Protein AF-A0A1T4X5E6-F1 (afdb_monomer_lite)

Structure (mmCIF, N/CA/C/O backbone):
data_AF-A0A1T4X5E6-F1
#
_entry.id   AF-A0A1T4X5E6-F1
#
loop_
_atom_site.group_PDB
_atom_site.id
_atom_site.type_symbol
_atom_site.label_atom_id
_atom_site.label_alt_id
_atom_site.label_comp_id
_atom_site.label_asym_id
_atom_site.label_entity_id
_atom_site.label_seq_id
_atom_site.pdbx_PDB_ins_code
_atom_site.Cartn_x
_atom_site.Cartn_y
_atom_site.Cartn_z
_atom_site.occupancy
_atom_site.B_iso_or_equiv
_atom_site.auth_seq_id
_atom_site.auth_comp_id
_atom_site.auth_asym_id
_atom_site.auth_atom_id
_atom_site.pdbx_PDB_model_num
ATOM 1 N N . MET A 1 1 ? 21.226 -5.540 10.874 1.00 83.31 1 MET A N 1
ATOM 2 C CA . MET A 1 1 ? 20.058 -6.046 11.641 1.00 83.31 1 MET A CA 1
ATOM 3 C C . MET A 1 1 ? 18.850 -5.267 11.162 1.00 83.31 1 MET A C 1
ATOM 5 O O . MET A 1 1 ? 19.031 -4.106 10.825 1.00 83.31 1 MET A O 1
ATOM 9 N N . LYS A 1 2 ? 17.665 -5.881 11.092 1.00 91.31 2 LYS A N 1
ATOM 10 C CA . LYS A 1 2 ? 16.458 -5.152 10.703 1.00 91.31 2 LYS A CA 1
ATOM 11 C C . LYS A 1 2 ? 15.842 -4.465 11.921 1.00 91.31 2 LYS A C 1
ATOM 13 O O . LYS A 1 2 ? 15.592 -5.138 12.920 1.00 91.31 2 LYS A O 1
ATOM 18 N N . VAL A 1 3 ? 15.622 -3.161 11.824 1.00 96.31 3 VAL A N 1
ATOM 19 C CA . VAL A 1 3 ? 15.051 -2.310 12.877 1.00 96.31 3 VAL A CA 1
ATOM 20 C C . VAL A 1 3 ? 13.771 -1.671 12.351 1.00 96.31 3 VAL A C 1
ATOM 22 O O . VAL A 1 3 ? 13.656 -1.444 11.146 1.00 96.31 3 VAL A O 1
ATOM 25 N N . TYR A 1 4 ? 12.812 -1.439 13.248 1.00 97.19 4 TYR A N 1
ATOM 26 C CA . TYR A 1 4 ? 11.556 -0.770 12.939 1.00 97.19 4 TYR A CA 1
ATOM 27 C C . TYR A 1 4 ? 11.320 0.380 13.906 1.00 97.19 4 TYR A C 1
ATOM 29 O O . TYR A 1 4 ? 11.438 0.184 15.116 1.00 97.19 4 TYR A O 1
ATOM 37 N N . ASP A 1 5 ? 10.895 1.513 13.368 1.00 97.31 5 ASP A N 1
ATOM 38 C CA . ASP A 1 5 ? 10.477 2.690 14.120 1.00 97.31 5 ASP A CA 1
ATOM 39 C C . ASP A 1 5 ? 9.121 3.177 13.608 1.00 97.31 5 ASP A C 1
ATOM 41 O O . ASP A 1 5 ? 8.715 2.879 12.484 1.00 97.31 5 ASP A O 1
ATOM 45 N N . LYS A 1 6 ? 8.383 3.919 14.437 1.00 97.69 6 LYS A N 1
ATOM 46 C CA . LYS A 1 6 ? 7.146 4.557 13.974 1.00 97.69 6 LYS A CA 1
ATOM 47 C C . LYS A 1 6 ? 7.488 5.641 12.958 1.00 97.69 6 LYS A C 1
ATOM 49 O O . LYS A 1 6 ? 8.392 6.441 13.201 1.00 97.69 6 LYS A O 1
ATOM 54 N N . ALA A 1 7 ? 6.744 5.687 11.858 1.00 97.75 7 ALA A N 1
ATOM 55 C CA . ALA A 1 7 ? 6.845 6.797 10.926 1.00 97.75 7 ALA A CA 1
ATOM 56 C C . ALA A 1 7 ? 6.420 8.110 11.623 1.00 97.75 7 ALA A C 1
ATOM 58 O O . ALA A 1 7 ? 5.584 8.088 12.535 1.00 97.75 7 ALA A O 1
ATOM 59 N N . PRO A 1 8 ? 6.998 9.262 11.243 1.00 97.75 8 PRO A N 1
ATOM 60 C CA . PRO A 1 8 ? 6.614 10.545 11.813 1.00 97.75 8 PRO A CA 1
ATOM 61 C C . PRO A 1 8 ? 5.167 10.891 11.444 1.00 97.75 8 PRO A C 1
ATOM 63 O O . PRO A 1 8 ? 4.637 10.423 10.436 1.00 97.75 8 PRO A O 1
ATOM 66 N N . GLN A 1 9 ? 4.544 11.757 12.249 1.00 97.62 9 GLN A N 1
ATOM 67 C CA . GLN A 1 9 ? 3.134 12.138 12.095 1.00 97.62 9 GLN A CA 1
ATOM 68 C C . GLN A 1 9 ? 2.801 12.652 10.685 1.00 97.62 9 GLN A C 1
ATOM 70 O O . GLN A 1 9 ? 1.741 12.338 10.164 1.00 97.62 9 GLN A O 1
ATOM 75 N N . GLU A 1 10 ? 3.733 13.340 10.026 1.00 97.81 10 GLU A N 1
ATOM 76 C CA . GLU A 1 10 ? 3.580 13.806 8.643 1.00 97.81 10 GLU A CA 1
ATOM 77 C C . GLU A 1 10 ? 3.188 12.680 7.666 1.00 97.81 10 GLU A C 1
ATOM 79 O O . GLU A 1 10 ? 2.347 12.877 6.793 1.00 97.81 10 GLU A O 1
ATOM 84 N N . VAL A 1 11 ? 3.749 11.476 7.819 1.00 98.31 11 VAL A N 1
ATOM 85 C CA . VAL A 1 11 ? 3.422 10.330 6.951 1.00 98.31 11 VAL A CA 1
ATOM 86 C C . VAL A 1 11 ? 1.998 9.838 7.220 1.00 98.31 11 VAL A C 1
ATOM 88 O O . VAL A 1 11 ? 1.278 9.475 6.290 1.00 98.31 11 VAL A O 1
ATOM 91 N N . HIS A 1 12 ? 1.562 9.875 8.482 1.00 98.25 12 HIS A N 1
ATOM 92 C CA . HIS A 1 12 ? 0.178 9.574 8.849 1.00 98.25 12 HIS A CA 1
ATOM 93 C C . HIS A 1 12 ? -0.793 10.609 8.273 1.00 98.25 12 HIS A C 1
ATOM 95 O O . HIS A 1 12 ? -1.838 10.230 7.744 1.00 98.25 12 HIS A O 1
ATOM 101 N N . ASP A 1 13 ? -0.432 11.891 8.318 1.00 98.25 13 ASP A N 1
ATOM 102 C CA . ASP A 1 13 ? -1.253 12.982 7.792 1.00 98.25 13 ASP A CA 1
ATOM 103 C C . ASP A 1 13 ? -1.407 12.873 6.264 1.00 98.25 13 ASP A C 1
ATOM 105 O O . ASP A 1 13 ? -2.508 13.048 5.742 1.00 98.25 13 ASP A O 1
ATOM 109 N N . ARG A 1 14 ? -0.341 12.486 5.547 1.00 98.38 14 ARG A N 1
ATOM 110 C CA . ARG A 1 14 ? -0.387 12.180 4.103 1.00 98.38 14 ARG A CA 1
ATOM 111 C C . ARG A 1 14 ? -1.356 11.037 3.797 1.00 98.38 14 ARG A C 1
ATOM 113 O O . ARG A 1 14 ? -2.229 11.182 2.944 1.00 98.38 14 ARG A O 1
ATOM 120 N N . CYS A 1 15 ? -1.270 9.925 4.530 1.00 98.44 15 CYS A N 1
ATOM 121 C CA . CYS A 1 15 ? -2.219 8.817 4.380 1.00 98.44 15 CYS A CA 1
ATOM 122 C C . CYS A 1 15 ? -3.666 9.245 4.656 1.00 98.44 15 CYS A C 1
ATOM 124 O O . CYS A 1 15 ? -4.564 8.840 3.922 1.00 98.44 15 CYS A O 1
ATOM 126 N N . ALA A 1 16 ? -3.904 10.066 5.683 1.00 98.06 16 ALA A N 1
ATOM 127 C CA . ALA A 1 16 ? -5.239 10.571 5.991 1.00 98.06 16 ALA A CA 1
ATOM 128 C C . ALA A 1 16 ? -5.809 11.403 4.829 1.00 98.06 16 ALA A C 1
ATOM 130 O O . ALA A 1 16 ? -6.935 11.162 4.400 1.00 98.06 16 ALA A O 1
ATOM 131 N N . GLN A 1 17 ? -5.006 12.303 4.253 1.00 98.12 17 GLN A N 1
ATOM 132 C CA . GLN A 1 17 ? -5.404 13.108 3.093 1.00 98.12 17 GLN A CA 1
ATOM 133 C C . GLN A 1 17 ? -5.718 12.246 1.861 1.00 98.12 17 GLN A C 1
ATOM 135 O O . GLN A 1 17 ? -6.720 12.479 1.179 1.00 98.12 17 GLN A O 1
ATOM 140 N N . LEU A 1 18 ? -4.904 11.222 1.586 1.00 98.50 18 LEU A N 1
ATOM 141 C CA . LEU A 1 18 ? -5.147 10.274 0.493 1.00 98.50 18 LEU A CA 1
ATOM 142 C C . LEU A 1 18 ? -6.430 9.461 0.722 1.00 98.50 18 LEU A C 1
ATOM 144 O O . LEU A 1 18 ? -7.223 9.294 -0.205 1.00 98.50 18 LEU A O 1
ATOM 148 N N . ILE A 1 19 ? -6.672 9.000 1.956 1.00 98.50 19 ILE A N 1
ATOM 149 C CA . ILE A 1 19 ? -7.899 8.286 2.339 1.00 98.50 19 ILE A CA 1
ATOM 150 C C . ILE A 1 19 ? -9.136 9.145 2.087 1.00 98.50 19 ILE A C 1
ATOM 152 O O . ILE A 1 19 ? -10.085 8.676 1.456 1.00 98.50 19 ILE A O 1
ATOM 156 N N . GLU A 1 20 ? -9.121 10.396 2.541 1.00 97.62 20 GLU A N 1
ATOM 157 C CA . GLU A 1 20 ? -10.231 11.326 2.329 1.00 97.62 20 GLU A CA 1
ATOM 158 C C . GLU A 1 20 ? -10.469 11.615 0.842 1.00 97.62 20 GLU A C 1
ATOM 160 O O . GLU A 1 20 ? -11.619 11.708 0.409 1.00 97.62 20 GLU A O 1
ATOM 165 N N . SER A 1 21 ? -9.396 11.712 0.053 1.00 97.56 21 SER A N 1
ATOM 166 C CA . SER A 1 21 ? -9.466 12.083 -1.364 1.00 97.56 21 SER A CA 1
ATOM 167 C C . SER A 1 21 ? -9.929 10.939 -2.269 1.00 97.56 21 SER A C 1
ATOM 169 O O . SER A 1 21 ? -10.745 11.155 -3.165 1.00 97.56 21 SER A O 1
ATOM 171 N N . TYR A 1 22 ? -9.420 9.723 -2.049 1.00 98.06 22 TYR A N 1
ATOM 172 C CA . TYR A 1 22 ? -9.553 8.619 -3.010 1.00 98.06 22 TYR A CA 1
ATOM 173 C C . TYR A 1 22 ? -10.264 7.380 -2.455 1.00 98.06 22 TYR A C 1
ATOM 175 O O . TYR A 1 22 ? -10.749 6.554 -3.232 1.00 98.06 22 TYR A O 1
ATOM 183 N N . TYR A 1 23 ? -10.389 7.248 -1.130 1.00 97.94 23 TYR A N 1
ATOM 184 C CA . TYR A 1 23 ? -10.863 6.022 -0.482 1.00 97.94 23 TYR A CA 1
ATOM 185 C C . TYR A 1 23 ? -12.067 6.263 0.441 1.00 97.94 23 TYR A C 1
ATOM 187 O O . TYR A 1 23 ? -11.988 6.026 1.651 1.00 97.94 23 TYR A O 1
ATOM 195 N N . PRO A 1 24 ? -13.239 6.643 -0.109 1.00 96.19 24 PRO A N 1
ATOM 196 C CA . PRO A 1 24 ? -14.412 7.000 0.690 1.00 96.19 24 PRO A CA 1
ATOM 197 C C . PRO A 1 24 ? -14.892 5.868 1.607 1.00 96.19 24 PRO A C 1
ATOM 199 O O . PRO A 1 24 ? -15.472 6.132 2.656 1.00 96.19 24 PRO A O 1
ATOM 202 N N . ASP A 1 25 ? -14.661 4.610 1.232 1.00 96.50 25 ASP A N 1
ATOM 203 C CA . ASP A 1 25 ? -15.017 3.461 2.064 1.00 96.50 25 ASP A CA 1
ATOM 204 C C . ASP A 1 25 ? -14.070 3.290 3.257 1.00 96.50 25 ASP A C 1
ATOM 206 O O . ASP A 1 25 ? -14.549 2.991 4.348 1.00 96.50 25 ASP A O 1
ATOM 210 N N . LEU A 1 26 ? -12.763 3.534 3.086 1.00 98.00 26 LEU A N 1
ATOM 211 C CA . LEU A 1 26 ? -11.805 3.524 4.200 1.00 98.00 26 LEU A CA 1
ATOM 212 C C . LEU A 1 26 ? -12.082 4.690 5.159 1.00 98.00 26 LEU A C 1
ATOM 214 O O . LEU A 1 26 ? -12.084 4.485 6.371 1.00 98.00 26 LEU A O 1
ATOM 218 N N . ALA A 1 27 ? -12.403 5.871 4.619 1.00 97.56 27 ALA A N 1
ATOM 219 C CA . ALA A 1 27 ? -12.780 7.043 5.406 1.00 97.56 27 ALA A CA 1
ATOM 220 C C . ALA A 1 27 ? -14.059 6.795 6.228 1.00 97.56 27 ALA A C 1
ATOM 222 O O . ALA A 1 27 ? -14.068 6.981 7.440 1.00 97.56 27 ALA A O 1
ATOM 223 N N . LYS A 1 28 ? -15.133 6.299 5.592 1.00 97.00 28 LYS A N 1
ATOM 224 C CA . LYS A 1 28 ? -16.403 5.966 6.273 1.00 97.00 28 LYS A CA 1
ATOM 225 C C . LYS A 1 28 ? -16.261 4.869 7.323 1.00 97.00 28 LYS A C 1
ATOM 227 O O . LYS A 1 28 ? -17.069 4.809 8.243 1.00 97.00 28 LYS A O 1
ATOM 232 N N . ALA A 1 29 ? -15.297 3.971 7.143 1.00 96.75 29 ALA A N 1
ATOM 233 C CA . ALA A 1 29 ? -14.994 2.913 8.096 1.00 96.75 29 ALA A CA 1
ATOM 234 C C . ALA A 1 29 ? -14.162 3.396 9.293 1.00 96.75 29 ALA A C 1
ATOM 236 O O . ALA A 1 29 ? -13.887 2.577 10.167 1.00 96.75 29 ALA A O 1
ATOM 237 N N . GLU A 1 30 ? -13.743 4.669 9.307 1.00 96.19 30 GLU A N 1
ATOM 238 C CA . GLU A 1 30 ? -12.841 5.242 10.312 1.00 96.19 30 GLU A CA 1
ATOM 239 C C . GLU A 1 30 ? -11.582 4.377 10.496 1.00 96.19 30 GLU A C 1
ATOM 241 O O . GLU A 1 30 ? -11.156 4.071 11.610 1.00 96.19 30 GLU A O 1
ATOM 246 N N . LEU A 1 31 ? -11.009 3.931 9.370 1.00 96.75 31 LEU A N 1
ATOM 247 C CA . LEU A 1 31 ? -9.849 3.047 9.358 1.00 96.75 31 LEU A CA 1
ATOM 248 C C . LEU A 1 31 ? -8.676 3.657 10.141 1.00 96.75 31 LEU A C 1
ATOM 250 O O . LEU A 1 31 ? -8.218 4.760 9.853 1.00 96.75 31 LEU A O 1
ATOM 254 N N . THR A 1 32 ? -8.114 2.877 11.058 1.00 97.56 32 THR A N 1
ATOM 255 C CA . THR A 1 32 ? -6.875 3.201 11.772 1.00 97.56 32 THR A CA 1
ATOM 256 C C . THR A 1 32 ? -5.668 2.519 11.131 1.00 97.56 32 THR A C 1
ATOM 258 O O . THR A 1 32 ? -5.726 1.342 10.761 1.00 97.56 32 THR A O 1
ATOM 261 N N . LEU A 1 33 ? -4.550 3.245 11.037 1.00 98.06 33 LEU A N 1
ATOM 262 C CA . LEU A 1 33 ? -3.300 2.773 10.438 1.00 98.06 33 LEU A CA 1
ATOM 263 C C . LEU A 1 33 ? -2.114 2.935 11.385 1.00 98.06 33 LEU A C 1
ATOM 265 O O . LEU A 1 33 ? -1.872 4.022 11.909 1.00 98.06 33 LEU A O 1
ATOM 269 N N . ASP A 1 34 ? -1.337 1.864 11.523 1.00 98.25 34 ASP A N 1
ATOM 270 C CA . ASP A 1 34 ? 0.029 1.927 12.034 1.00 98.25 34 ASP A CA 1
ATOM 271 C C . ASP A 1 34 ? 0.977 2.040 10.833 1.00 98.25 34 ASP A C 1
ATOM 273 O O . ASP A 1 34 ? 0.860 1.288 9.865 1.00 98.25 34 ASP A O 1
ATOM 277 N N . ILE A 1 35 ? 1.912 2.989 10.867 1.00 98.50 35 ILE A N 1
ATOM 278 C CA . ILE A 1 35 ? 2.898 3.168 9.796 1.00 98.50 35 ILE A CA 1
ATOM 279 C C . ILE A 1 35 ? 4.285 3.048 10.410 1.00 98.50 35 ILE A C 1
ATOM 281 O O . ILE A 1 35 ? 4.626 3.752 11.363 1.00 98.50 35 ILE A O 1
ATOM 285 N N . LEU A 1 36 ? 5.072 2.116 9.882 1.00 98.38 36 LEU A N 1
ATOM 286 C CA . LEU A 1 36 ? 6.400 1.789 10.375 1.00 98.38 36 LEU A CA 1
ATOM 287 C C . LEU A 1 36 ? 7.444 2.052 9.297 1.00 98.38 36 LEU A C 1
ATOM 289 O O . LEU A 1 36 ? 7.291 1.634 8.149 1.00 98.38 36 LEU A O 1
ATOM 293 N N . PHE A 1 37 ? 8.546 2.664 9.701 1.00 98.50 37 PHE A N 1
ATOM 294 C CA . PHE A 1 37 ? 9.776 2.687 8.934 1.00 98.50 37 PHE A CA 1
ATOM 295 C C . PHE A 1 37 ? 10.641 1.491 9.292 1.00 98.50 37 PHE A C 1
ATOM 297 O O . PHE A 1 37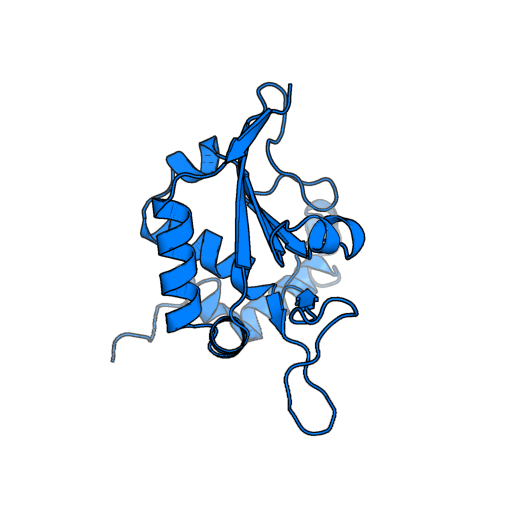 ? 10.812 1.159 10.462 1.00 98.50 37 PHE A O 1
ATOM 304 N N . ALA A 1 38 ? 11.169 0.833 8.267 1.00 98.06 38 ALA A N 1
ATOM 305 C CA . ALA A 1 38 ? 12.110 -0.258 8.391 1.00 98.06 38 ALA A CA 1
ATOM 306 C C . ALA A 1 38 ? 13.479 0.170 7.862 1.00 98.06 38 ALA A C 1
ATOM 308 O O . ALA A 1 38 ? 13.590 0.737 6.774 1.00 98.06 38 ALA A O 1
ATOM 309 N N . VAL A 1 39 ? 14.526 -0.187 8.604 1.00 96.75 39 VAL A N 1
ATOM 310 C CA . VAL 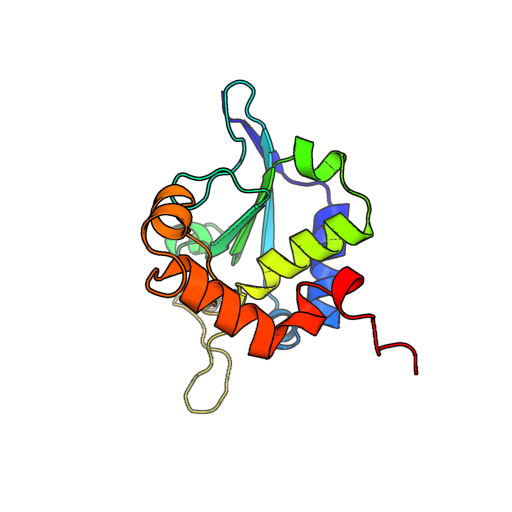A 1 39 ? 15.926 -0.029 8.198 1.00 96.75 39 VAL A CA 1
ATOM 311 C C . VAL A 1 39 ? 16.612 -1.383 8.272 1.00 96.75 39 VAL A C 1
ATOM 313 O O . VAL A 1 39 ? 16.429 -2.141 9.229 1.00 96.75 39 VAL A O 1
ATOM 316 N N . ASN A 1 40 ? 17.425 -1.704 7.269 1.00 94.50 40 ASN A N 1
ATOM 317 C CA . ASN A 1 40 ? 18.278 -2.883 7.287 1.00 94.50 40 ASN A CA 1
ATOM 318 C C . ASN A 1 40 ? 19.633 -2.572 6.643 1.00 94.50 40 ASN A C 1
ATOM 320 O O . ASN A 1 40 ? 19.707 -2.184 5.485 1.00 94.50 40 ASN A O 1
ATOM 324 N N . GLU A 1 41 ? 20.715 -2.764 7.396 1.00 88.75 41 GLU A N 1
ATOM 325 C CA . GLU A 1 41 ? 22.082 -2.527 6.905 1.00 88.75 41 GLU A CA 1
ATOM 326 C C . GLU A 1 41 ? 22.580 -3.622 5.948 1.00 88.75 41 GLU A C 1
ATOM 328 O O . GLU A 1 41 ? 23.445 -3.366 5.117 1.00 88.75 41 GLU A O 1
ATOM 333 N N . ASN A 1 42 ? 22.057 -4.849 6.070 1.00 86.88 42 ASN A N 1
ATOM 334 C CA . ASN A 1 42 ? 22.587 -6.039 5.393 1.00 86.88 42 ASN A CA 1
ATOM 335 C C . ASN A 1 42 ? 21.502 -6.745 4.567 1.00 86.88 42 ASN A C 1
ATOM 337 O O . ASN A 1 42 ? 21.204 -7.920 4.794 1.00 86.88 42 ASN A O 1
ATOM 341 N N . GLY A 1 43 ? 20.890 -6.017 3.636 1.00 88.25 43 GLY A N 1
ATOM 342 C CA . GLY A 1 43 ? 19.879 -6.531 2.710 1.00 88.25 43 GLY A CA 1
ATOM 343 C C . GLY A 1 43 ? 18.654 -5.631 2.644 1.00 88.25 43 GLY A C 1
ATOM 344 O O . GLY A 1 43 ? 18.681 -4.502 3.127 1.00 88.25 43 GLY A O 1
ATOM 345 N N . ASP A 1 44 ? 17.573 -6.151 2.074 1.00 92.75 44 ASP A N 1
ATOM 346 C CA . ASP A 1 44 ? 16.358 -5.368 1.853 1.00 92.75 44 ASP A CA 1
ATOM 347 C C . ASP A 1 44 ? 15.688 -5.005 3.184 1.00 92.75 44 ASP A C 1
ATOM 349 O O . ASP A 1 44 ? 15.537 -5.852 4.080 1.00 92.75 44 ASP A O 1
ATOM 353 N N . ALA A 1 45 ? 15.284 -3.741 3.335 1.00 95.88 45 ALA A N 1
ATOM 354 C CA . ALA A 1 45 ? 14.554 -3.304 4.518 1.00 95.88 45 ALA A CA 1
ATOM 355 C C . ALA A 1 45 ? 13.080 -3.702 4.446 1.00 95.88 45 ALA A C 1
ATOM 357 O O . ALA A 1 45 ? 12.466 -3.945 5.475 1.00 95.88 45 ALA A O 1
ATOM 358 N N . VAL A 1 46 ? 12.495 -3.877 3.267 1.00 96.44 46 VAL A N 1
ATOM 359 C CA . VAL A 1 46 ? 11.151 -4.443 3.111 1.00 96.44 46 VAL A CA 1
ATOM 360 C C . VAL A 1 46 ? 11.192 -5.470 1.986 1.00 96.44 46 VAL A C 1
ATOM 362 O O . VAL A 1 46 ? 11.886 -5.287 0.990 1.00 96.44 46 VAL A O 1
ATOM 365 N N . SER A 1 47 ? 10.500 -6.597 2.163 1.00 93.06 47 SER A N 1
ATOM 366 C CA . SER A 1 47 ? 10.468 -7.653 1.153 1.00 93.06 47 SER A CA 1
ATOM 367 C C . SER A 1 47 ? 9.095 -8.295 1.038 1.00 93.06 47 SER A C 1
ATOM 369 O O . SER A 1 47 ? 8.489 -8.680 2.034 1.00 93.06 47 SER A O 1
ATOM 371 N N . HIS A 1 48 ? 8.601 -8.452 -0.185 1.00 90.06 48 HIS A N 1
ATOM 372 C CA . HIS A 1 48 ? 7.311 -9.071 -0.464 1.00 90.06 48 HIS A CA 1
ATOM 373 C C . HIS A 1 48 ? 7.505 -10.278 -1.384 1.00 90.06 48 HIS A C 1
ATOM 375 O O . HIS A 1 48 ? 8.118 -10.180 -2.443 1.00 90.06 48 HIS A O 1
ATOM 381 N N . GLY A 1 49 ? 7.027 -11.453 -0.963 1.00 84.69 49 GLY A N 1
ATOM 382 C CA . GLY A 1 49 ? 7.165 -12.683 -1.755 1.00 84.69 49 GLY A CA 1
ATOM 383 C C . GLY A 1 49 ? 8.615 -13.111 -2.031 1.00 84.69 49 GLY A C 1
ATOM 384 O O . GLY A 1 49 ? 8.858 -13.817 -3.003 1.00 84.69 49 GLY A O 1
ATOM 385 N N . GLY A 1 50 ? 9.571 -12.683 -1.197 1.00 86.12 50 GLY A N 1
ATOM 386 C CA . GLY A 1 50 ? 11.000 -12.972 -1.370 1.00 86.12 50 GLY A CA 1
ATOM 387 C C . GLY A 1 50 ? 11.760 -11.978 -2.255 1.00 86.12 50 GLY A C 1
ATOM 388 O O . GLY A 1 50 ? 12.947 -12.186 -2.483 1.00 86.12 50 GLY A O 1
ATOM 389 N N . TYR A 1 51 ? 11.107 -10.908 -2.719 1.00 88.50 51 TYR A N 1
ATOM 390 C CA . TYR A 1 51 ? 11.724 -9.832 -3.498 1.00 88.50 51 TYR A CA 1
ATOM 391 C C . TYR A 1 51 ? 11.797 -8.533 -2.685 1.00 88.50 51 TYR A C 1
ATOM 393 O O . TYR A 1 51 ? 10.929 -8.327 -1.831 1.00 88.50 51 TYR A O 1
ATOM 401 N N . PRO A 1 52 ? 12.777 -7.649 -2.952 1.00 92.81 52 PRO A N 1
ATOM 402 C CA . PRO A 1 52 ? 12.809 -6.307 -2.379 1.00 92.81 52 PRO A CA 1
ATOM 403 C C . PRO A 1 52 ? 11.520 -5.541 -2.698 1.00 92.81 52 PRO A C 1
ATOM 405 O O . PRO A 1 52 ? 10.997 -5.637 -3.811 1.00 92.81 52 PRO A O 1
ATOM 408 N N . ALA A 1 53 ? 11.022 -4.771 -1.737 1.00 95.38 53 ALA A N 1
ATOM 409 C CA . ALA A 1 53 ? 9.861 -3.903 -1.899 1.00 95.38 53 ALA A CA 1
ATOM 410 C C . ALA A 1 53 ? 10.131 -2.539 -1.251 1.00 95.38 53 ALA A C 1
ATOM 412 O O . ALA A 1 53 ? 10.913 -2.447 -0.310 1.00 95.38 53 ALA A O 1
ATOM 413 N N . LEU A 1 54 ? 9.484 -1.487 -1.755 1.00 97.44 54 LEU A N 1
ATOM 414 C CA . LEU A 1 54 ? 9.585 -0.133 -1.190 1.00 97.44 54 LEU A CA 1
ATOM 415 C C . LEU A 1 54 ? 8.672 0.038 0.025 1.00 97.44 54 LEU A C 1
ATOM 417 O O . LEU A 1 54 ? 9.010 0.736 0.975 1.00 97.44 54 LEU A O 1
ATOM 421 N N . ALA A 1 55 ? 7.525 -0.631 0.001 1.00 98.00 55 ALA A N 1
ATOM 422 C CA . ALA A 1 55 ? 6.614 -0.731 1.118 1.00 98.00 55 ALA A CA 1
ATOM 423 C C . ALA A 1 55 ? 5.831 -2.050 1.043 1.00 98.00 55 ALA A C 1
ATOM 425 O O . ALA A 1 55 ? 5.955 -2.826 0.091 1.00 98.00 55 ALA A O 1
ATOM 426 N N . MET A 1 56 ? 5.099 -2.349 2.108 1.00 97.56 56 MET A N 1
ATOM 427 C CA . MET A 1 56 ? 4.068 -3.373 2.118 1.00 97.56 56 MET A CA 1
ATOM 428 C C . MET A 1 56 ? 2.962 -2.978 3.085 1.00 97.56 56 MET A C 1
ATOM 430 O O . MET A 1 56 ? 3.236 -2.453 4.167 1.00 97.56 56 MET A O 1
ATOM 434 N N . VAL A 1 57 ? 1.732 -3.345 2.757 1.00 98.38 57 VAL A N 1
ATOM 435 C CA . VAL A 1 57 ? 0.610 -3.296 3.690 1.00 98.38 57 VAL A CA 1
ATOM 436 C C . VAL A 1 57 ? 0.175 -4.689 4.136 1.00 98.38 57 VAL A C 1
ATOM 438 O O . VAL A 1 57 ? 0.184 -5.666 3.381 1.00 98.38 57 VAL A O 1
ATOM 441 N N . ARG A 1 58 ? -0.270 -4.785 5.388 1.00 97.88 58 ARG A N 1
ATOM 442 C CA . ARG A 1 58 ? -0.964 -5.961 5.920 1.00 97.88 58 ARG A CA 1
ATOM 443 C C . ARG A 1 58 ? -2.172 -5.556 6.752 1.00 97.88 58 ARG A C 1
ATOM 445 O O . ARG A 1 58 ? -2.178 -4.520 7.404 1.00 97.88 58 ARG A O 1
ATOM 452 N N . ILE A 1 59 ? -3.165 -6.437 6.810 1.00 98.56 59 ILE A N 1
ATOM 453 C CA . ILE A 1 59 ? -4.268 -6.324 7.772 1.00 98.56 59 ILE A CA 1
ATOM 454 C C . ILE A 1 59 ? -3.780 -6.862 9.119 1.00 98.56 59 ILE A C 1
ATOM 456 O O . ILE A 1 59 ? -3.179 -7.941 9.186 1.00 98.56 59 ILE A O 1
ATOM 460 N N . VAL A 1 60 ? -4.017 -6.119 10.198 1.00 98.44 60 VAL A N 1
ATOM 461 C CA . VAL A 1 60 ? -3.631 -6.553 11.543 1.00 98.44 60 VAL A CA 1
ATOM 462 C C . VAL A 1 60 ? -4.535 -7.708 11.974 1.00 98.44 60 VAL A C 1
ATOM 464 O O . VAL A 1 60 ? -5.748 -7.690 11.776 1.00 98.44 60 VAL A O 1
ATOM 467 N N . ASN A 1 61 ? -3.941 -8.762 12.539 1.00 97.50 61 ASN A N 1
ATOM 468 C CA . ASN A 1 61 ? -4.703 -9.934 12.960 1.00 97.50 61 ASN A CA 1
ATOM 469 C C . ASN A 1 61 ? -5.601 -9.609 14.169 1.00 97.50 61 ASN A C 1
ATOM 471 O O . ASN A 1 61 ? -5.325 -8.695 14.947 1.00 97.50 61 ASN A O 1
ATOM 475 N N . LEU A 1 62 ? -6.650 -10.411 14.369 1.00 96.81 62 LEU A N 1
ATOM 476 C CA . LEU A 1 62 ? -7.631 -10.192 15.436 1.00 96.81 62 LEU A CA 1
ATOM 477 C C . LEU A 1 62 ? -6.994 -10.101 16.832 1.00 96.81 62 LEU A C 1
ATOM 479 O O . LEU A 1 62 ? -7.367 -9.240 17.621 1.00 96.81 62 LEU A O 1
ATOM 483 N N . LYS A 1 63 ? -6.005 -10.951 17.139 1.00 97.62 63 LYS A N 1
ATOM 484 C CA . LYS A 1 63 ? -5.348 -10.972 18.455 1.00 97.62 63 LYS A CA 1
ATOM 485 C C . LYS A 1 63 ? -4.660 -9.643 18.762 1.00 97.62 63 LYS A C 1
ATOM 487 O O . LYS A 1 63 ? -4.686 -9.202 19.906 1.00 97.62 63 LYS A O 1
ATOM 492 N N . ASP A 1 64 ? -4.036 -9.026 17.770 1.00 97.62 64 ASP A N 1
ATOM 493 C CA . ASP A 1 64 ? -3.349 -7.751 17.939 1.00 97.62 64 ASP A CA 1
ATOM 494 C C . ASP A 1 64 ? -4.319 -6.563 17.889 1.00 97.62 64 ASP A C 1
ATOM 496 O O . ASP A 1 64 ? -4.153 -5.612 18.653 1.00 97.62 64 ASP A O 1
ATOM 500 N N . ARG A 1 65 ? -5.411 -6.664 17.121 1.00 96.69 65 ARG A N 1
ATOM 501 C CA . ARG A 1 65 ? -6.526 -5.704 17.185 1.00 96.69 65 ARG A CA 1
ATOM 502 C C . ARG A 1 65 ? -7.185 -5.670 18.565 1.00 96.69 65 ARG A C 1
ATOM 504 O O . ARG A 1 65 ? -7.479 -4.587 19.057 1.00 96.69 65 ARG A O 1
ATOM 511 N N . VAL A 1 66 ? -7.353 -6.825 19.221 1.00 96.44 66 VAL A N 1
ATOM 512 C CA . VAL A 1 66 ? -7.846 -6.933 20.614 1.00 96.44 66 VAL A CA 1
ATOM 513 C C . VAL A 1 66 ? -6.918 -6.210 21.599 1.00 96.44 66 VAL A C 1
ATOM 515 O O . VAL A 1 66 ? -7.383 -5.679 22.603 1.00 96.44 66 VAL A O 1
ATOM 518 N N . LYS A 1 67 ? -5.608 -6.151 21.320 1.00 96.69 67 LYS A N 1
ATOM 519 C CA . LYS A 1 67 ? -4.636 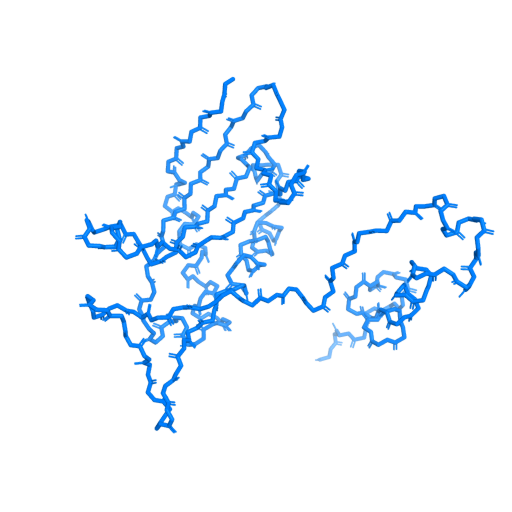-5.398 22.135 1.00 96.69 67 LYS A CA 1
ATOM 520 C C . LYS A 1 67 ? -4.642 -3.892 21.850 1.00 96.69 67 LYS A C 1
ATOM 522 O O . LYS A 1 67 ? -3.878 -3.170 22.483 1.00 96.69 67 LYS A O 1
ATOM 527 N N . GLY A 1 68 ? -5.458 -3.429 20.905 1.00 95.38 68 GLY A N 1
ATOM 528 C CA . GLY A 1 68 ? -5.563 -2.022 20.530 1.00 95.38 68 GLY A CA 1
ATOM 529 C C . GLY A 1 68 ? -4.600 -1.564 19.433 1.00 95.38 68 GLY A C 1
ATOM 530 O O . GLY A 1 68 ? -4.460 -0.359 19.260 1.00 95.38 68 GLY A O 1
ATOM 531 N N . LEU A 1 69 ? -3.947 -2.471 18.689 1.00 96.94 69 LEU A N 1
ATOM 532 C CA . LEU A 1 69 ? -3.187 -2.068 17.489 1.00 96.94 69 LEU A CA 1
ATOM 533 C C . LEU A 1 69 ? -4.122 -1.592 16.370 1.00 96.94 69 LEU A C 1
ATOM 535 O O . LEU A 1 69 ? -5.323 -1.844 16.438 1.00 96.94 69 LEU A O 1
ATOM 539 N N . ALA A 1 70 ? -3.603 -0.925 15.342 1.00 98.00 70 ALA A N 1
ATOM 540 C CA . ALA A 1 70 ? -4.396 -0.413 14.222 1.00 98.00 70 ALA A CA 1
ATOM 541 C C . ALA A 1 70 ? -5.123 -1.506 13.397 1.00 98.00 70 ALA A C 1
ATOM 543 O O . ALA A 1 70 ? -5.011 -2.705 13.6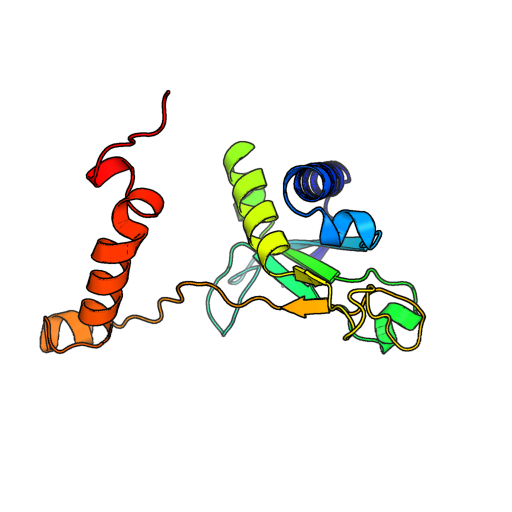64 1.00 98.00 70 ALA A O 1
ATOM 544 N N . ASP A 1 71 ? -5.936 -1.100 12.416 1.00 98.44 71 ASP A N 1
ATOM 545 C CA . ASP A 1 71 ? -6.686 -2.018 11.546 1.00 98.44 71 ASP A CA 1
ATOM 546 C C . ASP A 1 71 ? -5.795 -2.642 10.472 1.00 98.44 71 ASP A C 1
ATOM 548 O O . ASP A 1 71 ? -5.904 -3.833 10.158 1.00 98.44 71 ASP A O 1
ATOM 552 N N . ALA A 1 72 ? -4.895 -1.830 9.932 1.00 98.62 72 ALA A N 1
ATOM 553 C CA . ALA A 1 72 ? -3.860 -2.234 9.003 1.00 98.62 72 ALA A CA 1
ATOM 554 C C . ALA A 1 72 ? -2.529 -1.571 9.378 1.00 98.62 72 ALA A C 1
ATOM 556 O O . ALA A 1 72 ? -2.486 -0.576 10.102 1.00 98.62 72 ALA A O 1
ATOM 557 N N . GLU A 1 73 ? -1.444 -2.168 8.902 1.00 98.69 73 GLU A N 1
ATOM 558 C CA . GLU A 1 73 ? -0.088 -1.673 9.102 1.00 98.69 73 GLU A CA 1
ATOM 559 C C . GLU A 1 73 ? 0.600 -1.532 7.749 1.00 98.69 73 GLU A C 1
ATOM 561 O O . GLU A 1 73 ? 0.585 -2.480 6.957 1.00 98.69 73 GLU A O 1
ATOM 566 N N . ILE A 1 74 ? 1.210 -0.373 7.507 1.00 98.62 74 ILE A N 1
ATOM 567 C CA . ILE A 1 74 ? 2.077 -0.122 6.355 1.00 98.62 74 ILE A CA 1
ATOM 568 C C . ILE A 1 74 ? 3.518 -0.104 6.859 1.00 98.62 74 ILE A C 1
ATOM 570 O O . ILE A 1 74 ? 3.860 0.641 7.772 1.00 98.62 74 ILE A O 1
ATOM 574 N N . THR A 1 75 ? 4.373 -0.936 6.277 1.00 98.62 75 THR A N 1
ATOM 575 C CA . THR A 1 75 ? 5.814 -0.939 6.542 1.00 98.62 75 THR A CA 1
ATOM 576 C C . THR A 1 75 ? 6.534 -0.401 5.317 1.00 98.62 75 THR A C 1
ATOM 578 O O . THR A 1 75 ? 6.335 -0.925 4.226 1.00 98.62 75 THR A O 1
ATOM 581 N N . ILE A 1 76 ? 7.383 0.604 5.498 1.00 98.56 76 ILE A N 1
ATOM 582 C CA . ILE A 1 76 ? 8.049 1.345 4.424 1.00 98.56 76 ILE A CA 1
ATOM 583 C C . ILE A 1 76 ? 9.567 1.216 4.591 1.00 98.56 76 ILE A C 1
ATOM 585 O O . ILE A 1 76 ? 10.077 1.297 5.710 1.00 98.56 76 ILE A O 1
ATOM 589 N N . ASP A 1 77 ? 10.296 1.017 3.494 1.00 98.25 77 ASP A N 1
ATOM 590 C CA . ASP A 1 77 ? 11.754 1.143 3.471 1.00 98.25 77 ASP A CA 1
ATOM 591 C C . ASP A 1 77 ? 12.116 2.615 3.688 1.00 98.25 77 ASP A C 1
ATOM 593 O O . ASP A 1 77 ? 11.879 3.461 2.823 1.00 98.25 77 ASP A O 1
ATOM 597 N N . GLN A 1 78 ? 12.658 2.926 4.867 1.00 97.75 78 GLN A N 1
ATOM 598 C CA . GLN A 1 78 ? 12.888 4.307 5.280 1.00 97.75 78 GLN A CA 1
ATOM 599 C C . GLN A 1 78 ? 13.835 5.034 4.333 1.00 97.75 78 GLN A C 1
ATOM 601 O O . GLN A 1 78 ? 13.563 6.160 3.927 1.00 97.75 78 GLN A O 1
ATOM 606 N N . LYS A 1 79 ? 14.941 4.382 3.966 1.00 95.56 79 LYS A N 1
ATOM 607 C CA . LYS A 1 79 ? 15.975 5.011 3.151 1.00 95.56 79 LYS A CA 1
ATOM 608 C C . LYS A 1 79 ? 15.427 5.332 1.767 1.00 95.56 79 LYS A C 1
ATOM 610 O O . LYS A 1 79 ? 15.619 6.436 1.273 1.00 95.56 79 LYS A O 1
ATOM 615 N N . ALA A 1 80 ? 14.720 4.378 1.161 1.00 96.00 80 ALA A N 1
ATOM 616 C CA . ALA A 1 80 ? 14.116 4.603 -0.144 1.00 96.00 80 ALA A CA 1
ATOM 617 C C . ALA A 1 80 ? 13.050 5.709 -0.102 1.00 96.00 80 ALA A C 1
ATOM 619 O O . ALA A 1 80 ? 12.959 6.494 -1.039 1.00 96.00 80 ALA A O 1
ATOM 620 N N . TYR A 1 81 ? 12.268 5.788 0.978 1.00 97.94 81 TYR A N 1
ATOM 621 C CA . TYR A 1 81 ? 11.239 6.813 1.160 1.00 97.94 81 TYR A CA 1
ATOM 622 C C . TYR A 1 81 ? 11.813 8.222 1.359 1.00 97.94 81 TYR A C 1
ATOM 624 O O . TYR A 1 81 ? 11.263 9.196 0.848 1.00 97.94 81 TYR A O 1
ATOM 632 N N . GLU A 1 82 ? 12.918 8.351 2.094 1.00 97.12 82 GLU A N 1
ATOM 633 C CA . GLU A 1 82 ? 13.592 9.636 2.324 1.00 97.12 82 GLU A CA 1
ATOM 634 C C . GLU A 1 82 ? 14.181 10.229 1.034 1.00 97.12 82 GLU A C 1
ATOM 636 O O . GLU A 1 82 ? 14.199 11.450 0.879 1.00 97.12 82 GLU A O 1
ATOM 641 N N . ASP A 1 83 ? 14.587 9.377 0.089 1.00 97.25 83 ASP A N 1
ATOM 642 C CA . ASP A 1 83 ? 15.129 9.779 -1.215 1.00 97.25 83 ASP A CA 1
ATOM 643 C C . ASP A 1 83 ? 14.039 10.172 -2.244 1.00 97.25 83 ASP A C 1
ATOM 645 O O . ASP A 1 83 ? 14.360 10.647 -3.337 1.00 97.25 83 ASP A O 1
ATOM 649 N N . MET A 1 84 ? 12.751 9.977 -1.929 1.00 98.19 84 MET A N 1
ATOM 650 C CA . MET A 1 84 ? 11.627 10.292 -2.821 1.00 98.19 84 MET A CA 1
ATOM 651 C C . MET A 1 84 ? 11.226 11.773 -2.778 1.00 98.19 84 MET A C 1
ATOM 653 O O . MET A 1 84 ? 11.270 12.422 -1.729 1.00 98.19 84 MET A O 1
ATOM 657 N N . THR A 1 85 ? 10.739 12.298 -3.908 1.00 98.19 85 THR A N 1
ATOM 658 C CA . THR A 1 85 ? 9.980 13.562 -3.912 1.00 98.19 85 THR A CA 1
ATOM 659 C C . THR A 1 85 ? 8.641 13.382 -3.201 1.00 98.19 85 THR A C 1
ATOM 661 O O . THR A 1 85 ? 8.179 12.259 -2.994 1.00 98.19 85 THR A O 1
ATOM 664 N N . ASP A 1 86 ? 7.979 14.478 -2.845 1.00 97.94 86 ASP A N 1
ATOM 665 C CA . ASP A 1 86 ? 6.694 14.391 -2.150 1.00 97.94 86 ASP A CA 1
ATOM 666 C C . ASP A 1 86 ? 5.622 13.716 -3.023 1.00 97.94 86 ASP A C 1
ATOM 668 O O . ASP A 1 86 ? 4.890 12.851 -2.549 1.00 97.94 86 ASP A O 1
ATOM 672 N N . GLU A 1 87 ? 5.611 13.964 -4.331 1.00 97.69 87 GLU A N 1
ATOM 673 C CA . GLU A 1 87 ? 4.687 13.291 -5.250 1.00 97.69 87 GLU A CA 1
ATOM 674 C C . GLU A 1 87 ? 4.945 11.778 -5.317 1.00 97.69 87 GLU A C 1
ATOM 676 O O . GLU A 1 87 ? 4.012 10.980 -5.401 1.00 97.69 87 GLU A O 1
ATOM 681 N N . GLN A 1 88 ? 6.213 11.360 -5.254 1.00 97.94 88 GLN A N 1
ATOM 682 C CA . GLN A 1 88 ? 6.580 9.942 -5.231 1.00 97.94 88 GLN A CA 1
ATOM 683 C C . GLN A 1 88 ? 6.183 9.272 -3.914 1.00 97.94 88 GLN A C 1
ATOM 685 O O . GLN A 1 88 ? 5.697 8.140 -3.931 1.00 97.94 88 GLN A O 1
ATOM 690 N N . LYS A 1 89 ? 6.344 9.972 -2.786 1.00 98.56 89 LYS A N 1
ATOM 691 C CA . LYS A 1 89 ? 5.869 9.499 -1.483 1.00 98.56 89 LYS A CA 1
ATOM 692 C C . LYS A 1 89 ? 4.351 9.332 -1.487 1.00 98.56 89 LYS A C 1
ATOM 694 O O . LYS A 1 89 ? 3.865 8.309 -1.015 1.00 98.56 89 LYS A O 1
ATOM 699 N N . ASP A 1 90 ? 3.606 10.285 -2.055 1.00 98.56 90 ASP A N 1
ATOM 700 C CA . ASP A 1 90 ? 2.145 10.179 -2.185 1.00 98.56 90 ASP A CA 1
ATOM 701 C C . ASP A 1 90 ? 1.753 8.983 -3.037 1.00 98.56 90 ASP A C 1
ATOM 703 O O . ASP A 1 90 ? 0.927 8.184 -2.610 1.00 98.56 90 ASP A O 1
ATOM 707 N N . ALA A 1 91 ? 2.396 8.804 -4.192 1.00 98.38 91 ALA A N 1
ATOM 708 C CA . ALA A 1 91 ? 2.133 7.669 -5.068 1.00 98.38 91 ALA A CA 1
ATOM 709 C C . ALA A 1 91 ? 2.433 6.316 -4.395 1.00 98.38 91 ALA A C 1
ATOM 711 O O . ALA A 1 91 ? 1.692 5.354 -4.597 1.00 98.38 91 ALA A O 1
ATOM 712 N N . LEU A 1 92 ? 3.494 6.223 -3.583 1.00 98.62 92 LEU A N 1
ATOM 713 C CA . LEU A 1 92 ? 3.806 5.003 -2.834 1.00 98.62 92 LEU A CA 1
ATOM 714 C C . LEU A 1 92 ? 2.763 4.722 -1.744 1.00 98.62 92 LEU A C 1
ATOM 716 O O . LEU A 1 92 ? 2.310 3.590 -1.609 1.00 98.62 92 LEU A O 1
ATOM 720 N N . LEU A 1 93 ? 2.378 5.731 -0.960 1.00 98.69 93 LEU A N 1
ATOM 721 C CA . LEU A 1 93 ? 1.365 5.554 0.083 1.00 98.69 93 LEU A CA 1
ATOM 722 C C . LEU A 1 93 ? 0.001 5.216 -0.526 1.00 98.69 93 LEU A C 1
ATOM 724 O O . LEU A 1 93 ? -0.679 4.316 -0.038 1.00 98.69 93 LEU A O 1
ATOM 728 N N . ASP A 1 94 ? -0.367 5.884 -1.620 1.00 98.69 94 ASP A N 1
ATOM 729 C CA . ASP A 1 94 ? -1.579 5.600 -2.384 1.00 98.69 94 ASP A CA 1
ATOM 730 C C . ASP A 1 94 ? -1.585 4.153 -2.895 1.00 98.69 94 ASP A C 1
ATOM 732 O O . ASP A 1 94 ? -2.569 3.439 -2.707 1.00 98.69 94 ASP A O 1
ATOM 736 N N . HIS A 1 95 ? -0.456 3.670 -3.429 1.00 98.06 95 HIS A N 1
ATOM 737 C CA . HIS A 1 95 ? -0.290 2.273 -3.839 1.00 98.06 95 HIS A CA 1
ATOM 738 C C . HIS A 1 95 ? -0.623 1.289 -2.707 1.00 98.06 95 HIS A C 1
ATOM 740 O O . HIS A 1 95 ? -1.388 0.343 -2.908 1.00 98.06 95 HIS A O 1
ATOM 746 N N . GLU A 1 96 ? -0.077 1.513 -1.510 1.00 98.50 96 GLU A N 1
ATOM 747 C CA . GLU A 1 96 ? -0.315 0.636 -0.361 1.00 98.50 96 GLU A CA 1
ATOM 748 C C . GLU A 1 96 ? -1.752 0.741 0.168 1.00 98.50 96 GLU A C 1
ATOM 750 O O . GLU A 1 96 ? -2.366 -0.271 0.513 1.00 98.50 96 GLU A O 1
ATOM 755 N N . LEU A 1 97 ? -2.339 1.939 0.194 1.00 98.62 97 LEU A N 1
ATOM 756 C CA . LEU A 1 97 ? -3.738 2.134 0.584 1.00 98.62 97 LEU A CA 1
ATOM 757 C C . LEU A 1 97 ? -4.702 1.447 -0.389 1.00 98.62 97 LEU A C 1
ATOM 759 O O . LEU A 1 97 ? -5.698 0.865 0.046 1.00 98.62 97 LEU A O 1
ATOM 763 N N . HIS A 1 98 ? -4.373 1.422 -1.682 1.00 98.44 98 HIS A N 1
ATOM 764 C CA . HIS A 1 98 ? -5.179 0.788 -2.724 1.00 98.44 98 HIS A CA 1
ATOM 765 C C . HIS A 1 98 ? -5.371 -0.723 -2.530 1.00 98.44 98 HIS A C 1
ATOM 767 O O . HIS A 1 98 ? -6.327 -1.326 -3.035 1.00 98.44 98 HIS A O 1
ATOM 773 N N . HIS A 1 99 ? -4.478 -1.358 -1.772 1.00 98.38 99 HIS A N 1
ATOM 774 C CA . HIS A 1 99 ? -4.631 -2.748 -1.374 1.00 98.38 99 HIS A CA 1
ATOM 775 C C . HIS A 1 99 ? -5.745 -2.961 -0.345 1.00 98.38 99 HIS A C 1
ATOM 777 O O . HIS A 1 99 ? -6.248 -4.077 -0.234 1.00 98.38 99 HIS A O 1
ATOM 783 N N . LEU A 1 100 ? -6.166 -1.954 0.415 1.00 98.62 100 LEU A N 1
ATOM 784 C CA . LEU A 1 100 ? -7.149 -2.130 1.479 1.00 98.62 100 LEU A CA 1
ATOM 785 C C . LEU A 1 100 ? -8.576 -1.973 0.948 1.00 98.62 100 LEU A C 1
ATOM 787 O O . LEU A 1 100 ? -8.983 -0.915 0.481 1.00 98.62 100 LEU A O 1
ATOM 791 N N . ILE A 1 101 ? -9.376 -3.034 1.071 1.00 98.25 101 ILE A N 1
ATOM 792 C CA . ILE A 1 101 ? -10.807 -3.001 0.750 1.00 98.25 101 ILE A CA 1
ATOM 793 C C . ILE A 1 101 ? -11.622 -3.285 2.005 1.00 98.25 101 ILE A C 1
ATOM 795 O O . ILE A 1 101 ? -11.486 -4.353 2.607 1.00 98.25 101 ILE A O 1
ATOM 799 N N . VAL A 1 102 ? -12.541 -2.376 2.333 1.00 98.19 102 VAL A N 1
ATOM 800 C CA . VAL A 1 102 ? -13.578 -2.598 3.348 1.00 98.19 102 VAL A CA 1
ATOM 801 C C . VAL A 1 102 ? -14.600 -3.601 2.827 1.00 98.19 102 VAL A C 1
ATOM 803 O O . VAL A 1 102 ? -15.140 -3.463 1.729 1.00 98.19 102 VAL A O 1
ATOM 806 N N . LEU A 1 103 ? -14.869 -4.643 3.608 1.00 97.94 103 LEU A N 1
ATOM 807 C CA . LEU A 1 103 ? -15.896 -5.618 3.273 1.00 97.94 103 LEU A CA 1
ATOM 808 C C . LEU A 1 103 ? -17.279 -5.091 3.635 1.00 97.94 103 LEU A C 1
ATOM 810 O O . LEU A 1 103 ? -17.479 -4.514 4.701 1.00 97.94 103 LEU A O 1
ATOM 814 N N . ARG A 1 104 ? -18.245 -5.378 2.763 1.00 96.25 104 ARG A N 1
ATOM 815 C CA . ARG A 1 104 ? -19.660 -5.089 2.981 1.00 96.25 104 ARG A CA 1
ATOM 816 C C . ARG A 1 104 ? -20.478 -6.373 3.132 1.00 96.25 104 ARG A C 1
ATOM 818 O O . ARG A 1 104 ? -20.046 -7.457 2.706 1.00 96.25 104 ARG A O 1
ATOM 825 N N . ASP A 1 105 ? -21.602 -6.279 3.825 1.00 95.00 105 ASP A N 1
ATOM 826 C CA . ASP A 1 105 ? -22.618 -7.327 3.864 1.00 95.00 105 ASP A CA 1
ATOM 827 C C . ASP A 1 105 ? -23.558 -7.246 2.666 1.00 95.00 105 ASP A C 1
ATOM 829 O O . ASP A 1 105 ? -23.359 -6.436 1.758 1.00 95.00 105 ASP A O 1
ATOM 833 N N . ASP A 1 106 ? -24.514 -8.168 2.627 1.00 95.06 106 ASP A N 1
ATOM 834 C CA . ASP A 1 106 ? -25.432 -8.316 1.501 1.00 95.06 106 ASP A CA 1
ATOM 835 C C . ASP A 1 106 ? -26.419 -7.135 1.425 1.00 95.06 106 ASP A C 1
ATOM 837 O O . ASP A 1 106 ? -26.920 -6.822 0.347 1.00 95.06 106 ASP A O 1
ATOM 841 N N . ASP A 1 107 ? -26.616 -6.430 2.543 1.00 95.00 107 ASP A N 1
ATOM 842 C CA . ASP A 1 107 ? -27.408 -5.203 2.650 1.00 95.00 107 ASP A CA 1
ATOM 843 C C . ASP A 1 107 ? -26.572 -3.937 2.352 1.00 95.00 107 ASP A C 1
ATOM 845 O O . ASP A 1 107 ? -27.086 -2.817 2.331 1.00 95.00 107 ASP A O 1
ATOM 849 N N . GLY A 1 108 ? -25.273 -4.102 2.080 1.00 92.56 108 GLY A N 1
ATOM 850 C CA . GLY A 1 108 ? -24.347 -3.032 1.723 1.00 92.56 108 GLY A CA 1
ATOM 851 C C . GLY A 1 108 ? -23.725 -2.294 2.911 1.00 92.56 108 GLY A C 1
ATOM 852 O O . GLY A 1 108 ? -22.968 -1.345 2.684 1.00 92.56 108 GLY A O 1
ATOM 853 N N . PHE A 1 109 ? -23.971 -2.708 4.156 1.00 95.06 109 PHE A N 1
ATOM 854 C CA . PHE A 1 109 ? -23.340 -2.122 5.341 1.00 95.06 109 PHE A CA 1
ATOM 855 C C . PHE A 1 109 ? -21.906 -2.620 5.520 1.00 95.06 109 PHE A C 1
ATOM 857 O O . PHE A 1 109 ? -21.526 -3.679 5.023 1.00 95.06 109 PHE A O 1
ATOM 864 N N . ILE A 1 110 ? -21.078 -1.838 6.217 1.00 97.00 110 ILE A N 1
ATOM 865 C CA . ILE A 1 110 ? -19.699 -2.231 6.527 1.00 97.00 110 ILE A CA 1
ATOM 866 C C . ILE A 1 110 ? -19.729 -3.435 7.470 1.00 97.00 110 ILE A C 1
ATOM 868 O O . ILE A 1 110 ? -20.291 -3.366 8.561 1.00 97.00 110 ILE A O 1
ATOM 872 N N . LYS A 1 111 ? -19.081 -4.530 7.064 1.00 97.50 111 LYS A N 1
ATOM 873 C CA . LYS A 1 111 ? -18.882 -5.693 7.928 1.00 97.50 111 LYS A CA 1
ATOM 874 C C . LYS A 1 111 ? -17.869 -5.357 9.005 1.00 97.50 111 LYS A C 1
ATOM 876 O O . LYS A 1 111 ? -16.779 -4.870 8.703 1.00 97.50 111 LYS A O 1
ATOM 881 N N . THR A 1 112 ? -18.187 -5.725 10.234 1.00 97.06 112 THR A N 1
ATOM 882 C CA . THR A 1 112 ? -17.260 -5.674 11.361 1.00 97.06 112 THR A CA 1
ATOM 883 C C . THR A 1 112 ? -16.725 -7.066 11.705 1.00 97.06 112 THR A C 1
ATOM 885 O O . THR A 1 112 ? -17.261 -8.091 11.273 1.00 97.06 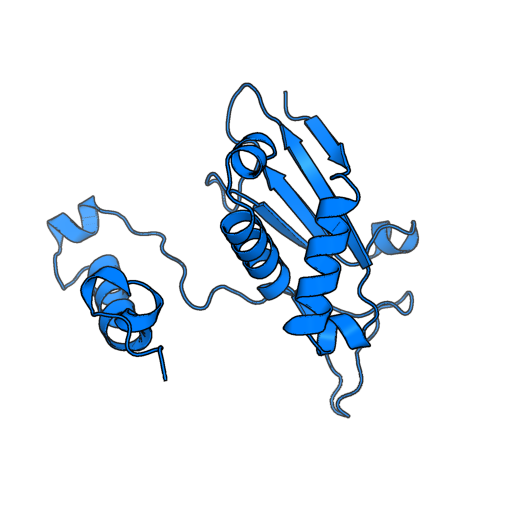112 THR A O 1
ATOM 888 N N . ASP A 1 113 ? -15.597 -7.108 12.406 1.00 94.50 113 ASP A N 1
ATOM 889 C CA . ASP A 1 113 ? -15.063 -8.315 13.030 1.00 94.50 113 ASP A CA 1
ATOM 890 C C . ASP A 1 113 ? -15.610 -8.511 14.457 1.00 94.50 113 ASP A C 1
ATOM 892 O O . ASP A 1 113 ? -16.460 -7.754 14.929 1.00 94.50 113 ASP A O 1
ATOM 896 N N . ASP A 1 114 ? -15.102 -9.526 15.159 1.00 94.25 114 ASP A N 1
ATOM 897 C CA . ASP A 1 114 ? -15.566 -9.910 16.500 1.00 94.25 114 ASP A CA 1
ATOM 898 C C . ASP A 1 114 ? -15.296 -8.848 17.585 1.00 94.25 114 ASP A C 1
ATOM 900 O O . ASP A 1 114 ? -15.813 -8.961 18.696 1.00 94.25 114 ASP A O 1
ATOM 904 N N . VAL A 1 115 ? -14.494 -7.817 17.285 1.00 95.00 115 VAL A N 1
ATOM 905 C CA . VAL A 1 115 ? -14.237 -6.676 18.179 1.00 95.00 115 VAL A CA 1
ATOM 906 C C . VAL A 1 115 ? -14.863 -5.375 17.674 1.00 95.00 115 VAL A C 1
ATOM 908 O O . VAL A 1 115 ? -14.527 -4.299 18.164 1.00 95.00 115 VAL A O 1
ATOM 911 N N . GLY A 1 116 ? -15.790 -5.457 16.716 1.00 95.12 116 GLY A N 1
ATOM 912 C CA . GLY A 1 116 ? -16.543 -4.306 16.220 1.00 95.12 116 GLY A CA 1
ATOM 913 C C . GLY A 1 116 ? -15.760 -3.399 15.270 1.00 95.12 116 GLY A C 1
ATOM 914 O O . GLY A 1 116 ? -16.194 -2.280 15.018 1.00 95.12 116 GLY A O 1
ATOM 915 N N . ARG A 1 117 ? -14.625 -3.856 14.730 1.00 97.06 117 ARG A N 1
ATOM 916 C CA . ARG A 1 117 ? -13.764 -3.070 13.830 1.00 97.06 117 ARG A CA 1
ATOM 917 C C . ARG A 1 117 ? -13.995 -3.452 12.375 1.00 97.06 117 ARG A C 1
ATOM 919 O O . ARG A 1 117 ? -14.375 -4.595 12.115 1.00 97.06 117 ARG A O 1
ATOM 926 N N . PRO A 1 118 ? -13.749 -2.561 11.398 1.00 97.56 118 PRO A N 1
ATOM 927 C CA . PRO A 1 118 ? -14.038 -2.854 9.998 1.00 97.56 118 PRO A CA 1
ATOM 928 C C . PRO A 1 118 ? -13.280 -4.093 9.520 1.00 97.56 118 PRO A C 1
ATOM 930 O O . PRO A 1 118 ? -12.084 -4.270 9.773 1.00 97.56 118 PRO A O 1
ATOM 933 N N . LYS A 1 119 ? -13.977 -4.983 8.820 1.00 97.56 119 LYS A N 1
ATOM 934 C CA . LYS A 1 119 ? -13.377 -6.177 8.235 1.00 97.56 119 LYS A CA 1
ATOM 935 C C . LYS A 1 119 ? -12.788 -5.821 6.876 1.00 97.56 119 LYS A C 1
ATOM 937 O O . LYS A 1 119 ? -13.491 -5.320 6.003 1.00 97.56 119 LYS A O 1
ATOM 942 N N . LEU A 1 120 ? -11.505 -6.109 6.693 1.00 98.25 120 LEU A N 1
ATOM 943 C CA . LEU A 1 120 ? -10.760 -5.755 5.487 1.00 98.25 120 LEU A CA 1
ATOM 944 C C . LEU A 1 120 ? -10.429 -6.997 4.652 1.00 98.25 120 LEU A C 1
ATOM 946 O O . LEU A 1 120 ? -10.364 -8.117 5.169 1.00 98.25 120 LEU A O 1
ATOM 950 N N . LYS A 1 121 ? -10.169 -6.798 3.360 1.00 98.00 121 LYS A N 1
ATOM 951 C CA . LYS A 1 121 ? -9.454 -7.754 2.503 1.00 98.00 121 LYS A CA 1
ATOM 952 C C . LYS A 1 121 ? -8.375 -7.032 1.703 1.00 98.00 121 LYS A C 1
ATOM 954 O O . LYS A 1 121 ? -8.510 -5.846 1.420 1.00 98.00 121 LYS A O 1
ATOM 959 N N . ILE A 1 122 ? -7.355 -7.781 1.295 1.00 97.88 122 ILE A N 1
ATOM 960 C CA . ILE A 1 122 ? -6.316 -7.283 0.394 1.00 97.88 122 ILE A CA 1
ATOM 961 C C . ILE A 1 122 ? -6.801 -7.384 -1.061 1.00 97.88 122 ILE A C 1
ATOM 963 O O . ILE A 1 122 ? -7.123 -8.478 -1.538 1.00 97.88 122 ILE A O 1
ATOM 967 N N . LYS A 1 123 ? -6.857 -6.249 -1.765 1.00 97.62 123 LYS A N 1
ATOM 968 C CA . LYS A 1 123 ? -6.949 -6.170 -3.227 1.00 97.62 123 LYS A CA 1
ATOM 969 C C . LYS A 1 123 ? -5.637 -6.681 -3.809 1.00 97.62 123 LYS A C 1
ATOM 971 O O . LYS A 1 123 ? -4.571 -6.340 -3.315 1.00 97.62 123 LYS A O 1
ATOM 976 N N . LYS A 1 124 ? -5.694 -7.494 -4.859 1.00 95.19 124 LYS A N 1
ATOM 977 C CA . LYS A 1 124 ? -4.494 -7.861 -5.623 1.00 95.19 124 LYS A CA 1
ATOM 978 C C . LYS A 1 124 ? -4.206 -6.780 -6.658 1.00 95.19 124 LYS A C 1
ATOM 980 O O . LYS A 1 124 ? -5.147 -6.134 -7.113 1.00 95.19 124 LYS A O 1
ATOM 985 N N . HIS A 1 125 ? -2.944 -6.624 -7.049 1.00 93.06 125 HIS A N 1
ATOM 986 C CA . HIS A 1 125 ? -2.598 -5.798 -8.201 1.00 93.06 125 HIS A CA 1
ATOM 987 C C . HIS A 1 125 ? -3.381 -6.245 -9.435 1.00 93.06 125 HIS A C 1
ATOM 989 O O . HIS A 1 125 ? -3.583 -7.444 -9.649 1.00 93.06 125 HIS A O 1
ATOM 995 N N . ASP A 1 126 ? -3.776 -5.279 -10.259 1.00 93.31 126 ASP A N 1
ATOM 996 C CA . ASP A 1 126 ? -4.400 -5.567 -11.551 1.00 93.31 126 ASP A CA 1
ATOM 997 C C . ASP A 1 126 ? -3.382 -6.230 -12.506 1.00 93.31 126 ASP A C 1
ATOM 999 O O . ASP A 1 126 ? -3.738 -7.107 -13.295 1.00 93.31 126 ASP A O 1
ATOM 1003 N N . TYR A 1 127 ? -2.090 -5.906 -12.337 1.00 91.25 127 TYR A N 1
ATOM 1004 C CA . TYR A 1 127 ? -0.956 -6.544 -13.007 1.00 91.25 127 TYR A CA 1
ATOM 1005 C C . TYR A 1 127 ? 0.151 -6.912 -12.010 1.00 91.25 127 TYR A C 1
ATOM 1007 O O . TYR A 1 127 ? 0.630 -6.059 -11.272 1.00 91.25 127 TYR A O 1
ATOM 1015 N N . GLN A 1 128 ? 0.610 -8.167 -12.040 1.00 89.00 128 GLN A N 1
ATOM 1016 C CA . GLN A 1 128 ? 1.768 -8.651 -11.277 1.00 89.00 128 GLN A CA 1
ATOM 1017 C C . GLN A 1 128 ? 2.775 -9.292 -12.240 1.00 89.00 128 GLN A C 1
ATOM 1019 O O . GLN A 1 128 ? 2.445 -10.265 -12.919 1.00 89.00 128 GLN A O 1
ATOM 1024 N N . MET A 1 129 ? 4.010 -8.783 -12.289 1.00 88.06 129 MET A N 1
ATOM 1025 C CA . MET A 1 129 ? 5.027 -9.228 -13.253 1.00 88.06 129 MET A CA 1
ATOM 1026 C C . MET A 1 129 ? 6.129 -10.053 -12.585 1.00 88.06 129 MET A C 1
ATOM 1028 O O . MET A 1 129 ? 7.068 -9.514 -12.011 1.00 88.06 129 MET A O 1
ATOM 1032 N N . GLY A 1 130 ? 6.042 -11.378 -12.702 1.00 88.38 130 GLY A N 1
ATOM 1033 C CA . GLY A 1 130 ? 7.115 -12.313 -12.338 1.00 88.38 130 GLY A CA 1
ATOM 1034 C C . GLY A 1 130 ? 7.813 -12.870 -13.577 1.00 88.38 130 GLY A C 1
ATOM 1035 O O . GLY A 1 130 ? 7.741 -14.070 -13.830 1.00 88.38 130 GLY A O 1
ATOM 1036 N N . TRP A 1 131 ? 8.376 -12.004 -14.419 1.00 93.31 131 TRP A N 1
ATOM 1037 C CA . TRP A 1 131 ? 8.861 -12.391 -15.749 1.00 93.31 131 TRP A CA 1
ATOM 1038 C C . TRP A 1 131 ? 10.307 -12.889 -15.746 1.00 93.31 131 TRP A C 1
ATOM 1040 O O . TRP A 1 131 ? 11.183 -12.288 -15.127 1.00 93.31 131 TRP A O 1
ATOM 1050 N N . PHE A 1 132 ? 10.578 -13.939 -16.527 1.00 95.56 132 PHE A N 1
ATOM 1051 C CA . PHE A 1 132 ? 11.934 -14.407 -16.806 1.00 95.56 132 PHE A CA 1
ATOM 1052 C C . PHE A 1 132 ? 12.408 -13.903 -18.168 1.00 95.56 132 PHE A C 1
ATOM 1054 O O . PHE A 1 132 ? 11.919 -14.325 -19.222 1.00 95.56 132 PHE A O 1
ATOM 1061 N N . ARG A 1 133 ? 13.419 -13.030 -18.165 1.00 95.88 133 ARG A N 1
ATOM 1062 C CA . ARG A 1 133 ? 13.972 -12.452 -19.397 1.00 95.88 133 ARG A CA 1
ATOM 1063 C C . ARG A 1 133 ? 14.480 -13.530 -20.355 1.00 95.88 133 ARG A C 1
ATOM 1065 O O . ARG A 1 133 ? 14.263 -13.441 -21.558 1.00 95.88 133 ARG A O 1
ATOM 1072 N N . GLU A 1 134 ? 15.137 -14.562 -19.844 1.00 97.88 134 GLU A N 1
ATOM 1073 C CA . GLU A 1 134 ? 15.723 -15.645 -20.636 1.00 97.88 134 GLU A CA 1
ATOM 1074 C C . GLU A 1 134 ? 14.651 -16.478 -21.346 1.00 97.88 134 GLU A C 1
ATOM 1076 O O . GLU A 1 134 ? 14.868 -16.940 -22.467 1.00 97.88 134 GLU A O 1
ATOM 1081 N N . VAL A 1 135 ? 13.484 -16.652 -20.719 1.00 97.69 135 VAL A N 1
ATOM 1082 C CA . VAL A 1 135 ? 12.335 -17.351 -21.311 1.00 97.69 135 VAL A CA 1
ATOM 1083 C C . VAL A 1 135 ? 11.744 -16.507 -22.440 1.00 97.69 135 VAL A C 1
ATOM 1085 O O . VAL A 1 135 ? 11.534 -17.030 -23.538 1.00 97.69 135 VAL A O 1
ATOM 1088 N N . ALA A 1 136 ? 11.592 -15.196 -22.221 1.00 97.00 136 ALA A N 1
ATOM 1089 C CA . ALA A 1 136 ? 11.164 -14.252 -23.252 1.00 97.00 136 ALA A CA 1
ATOM 1090 C C . ALA A 1 136 ? 12.121 -14.232 -24.456 1.00 97.00 136 ALA A C 1
ATOM 1092 O O . ALA A 1 136 ? 11.679 -14.312 -25.600 1.00 97.00 136 ALA A O 1
ATOM 1093 N N . VAL A 1 137 ? 13.437 -14.198 -24.218 1.00 97.81 137 VAL A N 1
ATOM 1094 C CA . VAL A 1 137 ? 14.451 -14.231 -25.287 1.00 97.81 137 VAL A CA 1
ATOM 1095 C C . VAL A 1 137 ? 14.413 -15.557 -26.055 1.00 97.81 137 VAL A C 1
ATOM 1097 O O . VAL A 1 137 ? 14.493 -15.549 -27.281 1.00 97.81 137 VAL A O 1
ATOM 1100 N N . ARG A 1 138 ? 14.274 -16.698 -25.364 1.00 98.25 138 ARG A N 1
ATOM 1101 C CA . ARG A 1 138 ? 14.301 -18.027 -25.999 1.00 98.25 138 ARG A CA 1
ATOM 1102 C C . ARG A 1 138 ? 13.039 -18.335 -26.804 1.00 98.25 138 ARG A C 1
ATOM 1104 O O . ARG A 1 138 ? 13.132 -18.964 -27.855 1.00 98.25 138 ARG A O 1
ATOM 1111 N N . HIS A 1 139 ? 11.870 -17.940 -26.304 1.00 97.62 139 HIS A N 1
ATOM 1112 C CA . HIS A 1 139 ? 10.577 -18.353 -26.862 1.00 97.62 139 HIS A CA 1
ATOM 1113 C C . HIS A 1 139 ? 9.810 -17.219 -27.560 1.00 97.62 139 HIS A C 1
ATOM 1115 O O . HIS A 1 139 ? 8.807 -17.482 -28.231 1.00 97.62 139 HIS A O 1
ATOM 1121 N N . GLY A 1 140 ? 10.281 -15.973 -27.456 1.00 96.75 140 GLY A N 1
ATOM 1122 C CA . GLY A 1 140 ? 9.689 -14.812 -28.115 1.00 96.75 140 GLY A CA 1
ATOM 1123 C C . GLY A 1 140 ? 8.203 -14.655 -27.790 1.00 96.75 140 GLY A C 1
ATOM 1124 O O . GLY A 1 140 ? 7.782 -14.798 -26.649 1.00 96.75 140 GLY A O 1
ATOM 1125 N N . ARG A 1 141 ? 7.379 -14.413 -28.818 1.00 95.94 141 ARG A N 1
ATOM 1126 C CA . ARG A 1 141 ? 5.919 -14.207 -28.688 1.00 95.94 141 ARG A CA 1
ATOM 1127 C C . ARG A 1 141 ? 5.152 -15.387 -28.084 1.00 95.94 141 ARG A C 1
ATOM 1129 O O . ARG A 1 141 ? 4.005 -15.205 -27.694 1.00 95.94 141 ARG A O 1
ATOM 1136 N N . ASN A 1 142 ? 5.763 -16.569 -28.029 1.00 96.44 142 ASN A N 1
ATOM 1137 C CA . ASN A 1 142 ? 5.152 -17.754 -27.432 1.00 96.44 142 ASN A CA 1
ATOM 1138 C C . ASN A 1 142 ? 5.396 -17.839 -25.919 1.00 96.44 142 ASN A C 1
ATOM 1140 O O . ASN A 1 142 ? 4.899 -18.760 -25.274 1.00 96.44 142 ASN A O 1
ATOM 1144 N N . SER A 1 143 ? 6.184 -16.924 -25.353 1.00 97.25 143 SER A N 1
ATOM 1145 C CA . SER A 1 143 ? 6.455 -16.887 -23.924 1.00 97.25 143 SER A CA 1
ATOM 1146 C C . SER A 1 143 ? 5.308 -16.197 -23.160 1.00 97.25 143 SER A C 1
ATOM 1148 O O . SER A 1 143 ? 4.727 -15.225 -23.662 1.00 97.25 143 SER A O 1
ATOM 1150 N N . PRO A 1 144 ? 4.975 -16.654 -21.938 1.00 95.94 144 PRO A N 1
ATOM 1151 C CA . PRO A 1 144 ? 3.993 -15.981 -21.088 1.00 95.94 144 PRO A CA 1
ATOM 1152 C C . PRO A 1 144 ? 4.358 -14.524 -20.776 1.00 95.94 144 PRO A C 1
ATOM 1154 O O . PRO A 1 144 ? 3.466 -13.688 -20.667 1.00 95.94 144 PRO A O 1
ATOM 1157 N N . GLU A 1 145 ? 5.651 -14.209 -20.672 1.00 97.06 145 GLU A N 1
ATOM 1158 C CA . GLU A 1 145 ? 6.160 -12.858 -20.414 1.00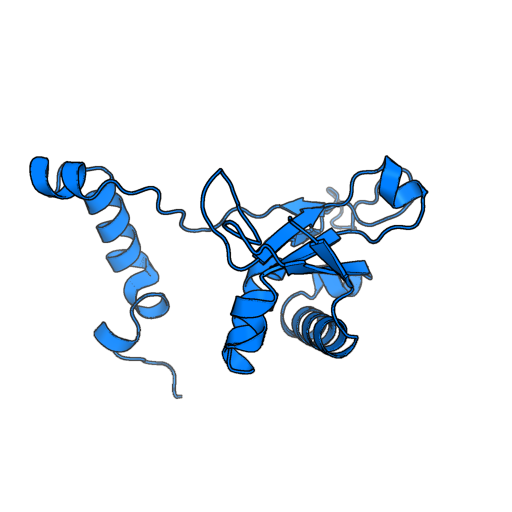 97.06 145 GLU A CA 1
ATOM 1159 C C . GLU A 1 145 ? 5.774 -11.901 -21.545 1.00 97.06 145 GLU A C 1
ATOM 1161 O O . GLU A 1 145 ? 5.180 -10.854 -21.300 1.00 97.06 145 GLU A O 1
ATOM 1166 N N . VAL A 1 146 ? 6.044 -12.282 -22.799 1.00 95.75 146 VAL A N 1
ATOM 1167 C CA . VAL A 1 146 ? 5.713 -11.448 -23.965 1.00 95.75 146 VAL A CA 1
ATOM 1168 C C . VAL A 1 146 ? 4.199 -11.361 -24.165 1.00 95.75 146 VAL A C 1
ATOM 1170 O O . VAL A 1 146 ? 3.689 -10.312 -24.559 1.00 95.75 146 VAL A O 1
ATOM 1173 N N . TYR A 1 147 ? 3.460 -12.430 -23.856 1.00 95.00 147 TYR A N 1
ATOM 1174 C CA . TYR A 1 147 ? 1.998 -12.410 -23.885 1.00 95.00 147 TYR A CA 1
ATOM 1175 C C . TYR A 1 147 ? 1.411 -11.411 -22.875 1.00 95.00 147 TYR A C 1
ATOM 1177 O O . TYR A 1 147 ? 0.563 -10.600 -23.250 1.00 95.00 147 TYR A O 1
ATOM 1185 N N . GLN A 1 148 ? 1.878 -11.425 -21.622 1.00 94.50 148 GLN A N 1
ATOM 1186 C CA . GLN A 1 148 ? 1.427 -10.480 -20.594 1.00 94.50 148 GLN A CA 1
ATOM 1187 C C . GLN A 1 148 ? 1.839 -9.042 -20.919 1.00 94.50 148 GLN A C 1
ATOM 1189 O O . GLN A 1 148 ? 1.009 -8.142 -20.813 1.00 94.50 148 GLN A O 1
ATOM 1194 N N . ALA A 1 149 ? 3.078 -8.830 -21.379 1.00 94.12 149 ALA A N 1
ATOM 1195 C CA . ALA A 1 149 ? 3.551 -7.515 -21.806 1.00 94.12 149 ALA A CA 1
ATOM 1196 C C . ALA A 1 149 ? 2.672 -6.924 -22.917 1.00 94.12 149 ALA A C 1
ATOM 1198 O O . ALA A 1 149 ? 2.334 -5.743 -22.877 1.00 94.12 149 ALA A O 1
ATOM 1199 N N . ARG A 1 150 ? 2.245 -7.755 -23.879 1.00 93.81 150 ARG A N 1
ATOM 1200 C CA . ARG A 1 150 ? 1.324 -7.332 -24.937 1.00 93.81 150 ARG A CA 1
ATOM 1201 C C . ARG A 1 150 ? -0.046 -6.937 -24.385 1.00 93.81 150 ARG A C 1
ATOM 1203 O O . ARG A 1 150 ? -0.559 -5.906 -24.793 1.00 93.81 150 ARG A O 1
ATOM 1210 N N . ILE A 1 151 ? -0.621 -7.719 -23.467 1.00 92.88 151 ILE A N 1
ATOM 1211 C CA . ILE A 1 151 ? -1.917 -7.379 -22.852 1.00 92.88 151 ILE A CA 1
ATOM 1212 C C . ILE A 1 151 ? -1.836 -6.035 -22.135 1.00 92.88 151 ILE A C 1
ATOM 1214 O O . ILE A 1 151 ? -2.711 -5.199 -22.342 1.00 92.88 151 ILE A O 1
ATOM 1218 N N . LEU A 1 152 ? -0.792 -5.825 -21.328 1.00 93.81 152 LEU A N 1
ATOM 1219 C CA . LEU A 1 152 ? -0.588 -4.559 -20.630 1.00 93.81 152 LEU A CA 1
ATOM 1220 C C . LEU A 1 152 ? -0.506 -3.396 -21.620 1.00 93.81 152 LEU A C 1
ATOM 1222 O O . LEU A 1 152 ? -1.190 -2.394 -21.450 1.00 93.81 152 LEU A O 1
ATOM 1226 N N . TRP A 1 153 ? 0.311 -3.546 -22.663 1.00 93.56 153 TRP A N 1
ATOM 1227 C CA . TRP A 1 153 ? 0.489 -2.516 -23.680 1.00 93.56 153 TRP A CA 1
ATOM 1228 C C . TRP A 1 153 ? -0.816 -2.181 -24.411 1.00 93.56 153 TRP A C 1
ATOM 1230 O O . TRP A 1 153 ? -1.136 -1.011 -24.597 1.00 93.56 153 TRP A O 1
ATOM 1240 N N . GLU A 1 154 ? -1.573 -3.199 -24.826 1.00 92.81 154 GLU A N 1
ATOM 1241 C CA . GLU A 1 154 ? -2.809 -3.027 -25.596 1.00 92.81 154 GLU A CA 1
ATOM 1242 C C . GLU A 1 154 ? -3.961 -2.463 -24.760 1.00 92.81 154 GLU A C 1
ATOM 1244 O O . GLU A 1 154 ? -4.789 -1.733 -25.301 1.00 92.81 154 GLU A O 1
ATOM 1249 N N . ARG A 1 155 ? -4.044 -2.815 -23.472 1.00 93.06 155 ARG A N 1
ATOM 1250 C CA . ARG A 1 155 ? -5.163 -2.413 -22.610 1.00 93.06 155 ARG A CA 1
ATOM 1251 C C . ARG A 1 155 ? -4.914 -1.114 -21.869 1.00 93.06 155 ARG A C 1
ATOM 1253 O O . ARG A 1 155 ? -5.770 -0.242 -21.895 1.00 93.06 155 ARG A O 1
ATOM 1260 N N . ASP A 1 156 ? -3.747 -0.993 -21.248 1.00 93.12 156 ASP A N 1
ATOM 1261 C CA . ASP A 1 156 ? -3.446 0.079 -20.296 1.00 93.12 156 ASP A CA 1
ATOM 1262 C C . ASP A 1 156 ? -2.108 0.760 -20.616 1.00 93.12 156 ASP A C 1
ATOM 1264 O O . ASP A 1 156 ? -1.498 1.410 -19.766 1.00 93.12 156 ASP A O 1
ATOM 1268 N N . GLY A 1 157 ? -1.629 0.637 -21.859 1.00 89.88 157 GLY A N 1
ATOM 1269 C CA . GLY A 1 157 ? -0.335 1.177 -22.261 1.00 89.88 157 GLY A CA 1
ATOM 1270 C C . GLY A 1 157 ? -0.212 2.682 -22.022 1.00 89.88 157 GLY A C 1
ATOM 1271 O O . GLY A 1 157 ? 0.859 3.144 -21.646 1.00 89.88 157 GLY A O 1
ATOM 1272 N N . GLN A 1 158 ? -1.300 3.441 -22.181 1.00 90.44 158 GLN A N 1
ATOM 1273 C CA . GLN A 1 158 ? -1.316 4.881 -21.900 1.00 90.44 158 GLN A CA 1
ATOM 1274 C C . GLN A 1 158 ? -1.041 5.187 -20.421 1.00 90.44 158 GLN A C 1
ATOM 1276 O O . GLN A 1 158 ? -0.255 6.082 -20.129 1.00 90.44 158 GLN A O 1
ATOM 1281 N N . ALA A 1 159 ? -1.624 4.411 -19.502 1.00 90.25 159 ALA A N 1
ATOM 1282 C CA . ALA A 1 159 ? -1.448 4.607 -18.066 1.00 90.25 159 ALA A CA 1
ATOM 1283 C C . ALA A 1 159 ? -0.035 4.222 -17.597 1.00 90.25 159 ALA A C 1
ATOM 1285 O O . ALA A 1 159 ? 0.572 4.933 -16.801 1.00 90.25 159 ALA A O 1
ATOM 1286 N N . PHE A 1 160 ? 0.511 3.112 -18.106 1.00 90.38 160 PHE A N 1
ATOM 1287 C CA . PHE A 1 160 ? 1.799 2.578 -17.641 1.00 90.38 160 PHE A CA 1
ATOM 1288 C C . PHE A 1 160 ? 3.015 3.035 -18.462 1.00 90.38 160 PHE A C 1
ATOM 1290 O O . PHE A 1 160 ? 4.143 2.962 -17.975 1.00 90.38 160 PHE A O 1
ATOM 1297 N N . PHE A 1 161 ? 2.816 3.531 -19.687 1.00 91.06 161 PHE A N 1
ATOM 1298 C CA . PHE A 1 161 ? 3.879 4.038 -20.565 1.00 91.06 161 PHE A CA 1
ATOM 1299 C C . PHE A 1 161 ? 3.568 5.438 -21.137 1.00 91.06 161 PHE A C 1
ATOM 1301 O O . PHE A 1 161 ? 3.727 5.661 -22.346 1.00 91.06 161 PHE A O 1
ATOM 1308 N N . PRO A 1 162 ? 3.187 6.417 -20.290 1.00 87.06 162 PRO A N 1
ATOM 1309 C CA . PRO A 1 162 ? 2.719 7.734 -20.737 1.00 87.06 162 PRO A CA 1
ATOM 1310 C C . PRO A 1 162 ? 3.762 8.494 -21.570 1.00 87.06 162 PRO A C 1
ATOM 1312 O O . PRO A 1 162 ? 3.442 9.151 -22.559 1.00 87.06 162 PRO A O 1
ATOM 1315 N N . MET A 1 163 ? 5.045 8.333 -21.239 1.00 83.00 163 MET A N 1
ATOM 1316 C CA . MET A 1 163 ? 6.167 8.974 -21.939 1.00 83.00 163 MET A CA 1
ATOM 1317 C C . MET A 1 163 ? 6.396 8.438 -23.364 1.00 83.00 163 MET A C 1
ATOM 1319 O O . MET A 1 163 ? 7.029 9.112 -24.173 1.00 83.00 163 MET A O 1
ATOM 1323 N N . LEU A 1 164 ? 5.920 7.225 -23.675 1.00 78.56 164 LEU A N 1
ATOM 1324 C CA . LEU A 1 164 ? 6.110 6.577 -24.981 1.00 78.56 164 LEU A CA 1
ATOM 1325 C C . LEU A 1 164 ? 4.904 6.744 -25.906 1.00 78.56 164 LEU A C 1
ATOM 1327 O O . LEU A 1 164 ? 5.062 6.712 -27.125 1.00 78.56 164 LEU A O 1
ATOM 1331 N N . LEU A 1 165 ? 3.711 6.895 -25.331 1.00 75.75 165 LEU A N 1
ATOM 1332 C CA . LEU A 1 165 ? 2.452 6.975 -26.073 1.00 75.75 165 LEU A CA 1
ATOM 1333 C C . LEU A 1 165 ? 1.850 8.388 -26.101 1.00 75.75 165 LEU A C 1
ATOM 1335 O O . LEU A 1 165 ? 0.922 8.628 -26.872 1.00 75.75 165 LEU A O 1
ATOM 1339 N N . GLY A 1 166 ? 2.429 9.322 -25.338 1.00 60.50 166 GLY A N 1
ATOM 1340 C CA . GLY A 1 166 ? 1.948 10.689 -25.172 1.00 60.50 166 GLY A CA 1
ATOM 1341 C C . GLY A 1 166 ? 0.789 10.759 -24.176 1.00 60.50 166 GLY A C 1
ATOM 1342 O O . GLY A 1 166 ? -0.153 9.975 -24.256 1.00 60.50 166 GLY A O 1
ATOM 1343 N N . ASN A 1 167 ? 0.837 11.720 -23.251 1.00 56.47 167 ASN A N 1
ATOM 1344 C CA . ASN A 1 167 ? -0.301 12.021 -22.383 1.00 56.47 167 ASN A CA 1
ATOM 1345 C C . ASN A 1 167 ? -1.391 12.726 -23.198 1.00 56.47 167 ASN A C 1
ATOM 1347 O O . ASN A 1 167 ? -1.154 13.811 -23.729 1.00 56.47 167 ASN A O 1
ATOM 1351 N N . GLN A 1 168 ? -2.589 12.144 -23.256 1.00 55.12 168 GLN A N 1
ATOM 1352 C CA . GLN A 1 168 ? -3.807 12.861 -23.640 1.00 55.12 168 GLN A CA 1
ATOM 1353 C C . GLN A 1 168 ? -4.646 13.194 -22.405 1.00 55.12 168 GLN A C 1
ATOM 1355 O O . GLN A 1 168 ? -5.839 12.963 -22.419 1.00 55.12 168 GLN A O 1
ATOM 1360 N N . ASP A 1 169 ? -4.042 13.747 -21.354 1.00 50.94 169 ASP A N 1
ATOM 1361 C CA . ASP A 1 169 ? -4.801 14.304 -20.230 1.00 50.94 169 ASP A CA 1
ATOM 1362 C C . ASP A 1 169 ? -4.197 15.651 -19.816 1.00 50.94 169 ASP A C 1
ATOM 1364 O O . ASP A 1 169 ? -3.388 15.774 -18.898 1.00 50.94 169 ASP A O 1
ATOM 1368 N N . ALA A 1 170 ? -4.577 16.666 -20.590 1.00 42.91 170 ALA A N 1
ATOM 1369 C CA . ALA A 1 170 ? -4.637 18.067 -20.195 1.00 42.91 170 ALA A CA 1
ATOM 1370 C C . ALA A 1 170 ? -5.777 18.713 -21.001 1.00 42.91 170 ALA A C 1
ATOM 1372 O O . ALA A 1 170 ? -5.544 19.346 -22.034 1.00 42.91 170 ALA A O 1
ATOM 1373 N N . ALA A 1 171 ? -7.014 18.481 -20.561 1.00 33.94 171 ALA A N 1
ATOM 1374 C CA . ALA A 1 171 ? -8.198 19.242 -20.951 1.00 33.94 171 ALA A CA 1
ATOM 1375 C C . ALA A 1 171 ? -9.125 19.382 -19.740 1.00 33.94 171 ALA A C 1
ATOM 1377 O O . ALA A 1 171 ? -9.375 18.349 -19.082 1.00 33.94 171 ALA A O 1
#

Secondary structure (DSSP, 8-state):
-EEEEEPPHHHHHHHHHHHHHH-HHHHHTT--EEEEEEEESSS-SSEETTEE-SEEEEEPPHHHHHTT--SEEEEEEHHHHHTS-HHHHHHHHHHHHHTEEE-B-TTSPBPB-TTSPBPEEEPPPS------HHHHHHHGGGSHHHHHHHHHHHHHHHHH-HHHH------

Organism: NCBI:txid48467

Sequence (171 aa):
MKVYDKAPQEVHDRCAQLIESYYPDLAKAELTLDILFAVNENGDAVSHGGYPALAMVRIVNLKDRVKGLADAEITIDQKAYEDMTDEQKDALLDHELHHLIVLRDDDGFIKTDDVGRPKLKIKKHDYQMGWFREVAVRHGRNSPEVYQARILWERDGQAFFPMLLGNQDAA

pLDDT: mean 94.02, std 9.38, range [33.94, 98.69]

Radius of gyration: 18.88 Å; chains: 1; bounding box: 50×38×51 Å

Foldseek 3Di:
DKDKDFDDVVLVVLLVVLCVVPPVPCVVLVFFETEMEIDDPPDARDDDPRHHDQKAKDADDPVVVVVVDTRMYMYGHNVVLVPDDPVVSSVVSNVRVVQWDFDADPVGHGDADPVRHTDIGGDDDPDDDPDDPVQCVVPPCNGPNVVSVVVCCVPPVCPVPCVVPPDPPDD

InterPro domains:
  IPR043998 Putative phage metallopeptidase [PF18894] (7-145)